Protein AF-A0A8X6UVZ4-F1 (afdb_monomer)

Structure (mmCIF, N/CA/C/O backbone):
data_AF-A0A8X6UVZ4-F1
#
_entry.id   AF-A0A8X6UVZ4-F1
#
loop_
_atom_site.group_PDB
_atom_site.id
_atom_site.type_symbol
_atom_site.label_atom_id
_atom_site.label_alt_id
_atom_site.label_comp_id
_atom_site.label_asym_id
_atom_site.label_entity_id
_atom_site.label_seq_id
_atom_site.pdbx_PDB_ins_code
_atom_site.Cartn_x
_atom_site.Cartn_y
_atom_site.Cartn_z
_atom_site.occupancy
_atom_site.B_iso_or_equiv
_atom_site.auth_seq_id
_atom_site.auth_comp_id
_atom_site.auth_asym_id
_atom_site.auth_atom_id
_atom_site.pdbx_PDB_model_num
ATOM 1 N N . MET A 1 1 ? -47.416 -12.108 19.723 1.00 41.19 1 MET A N 1
ATOM 2 C CA . MET A 1 1 ? -46.763 -11.075 18.889 1.00 41.19 1 MET A CA 1
ATOM 3 C C . MET A 1 1 ? -45.290 -11.433 18.803 1.00 41.19 1 MET A C 1
ATOM 5 O O . MET A 1 1 ? -44.552 -11.140 19.731 1.00 41.19 1 MET A O 1
ATOM 9 N N . GLU A 1 2 ? -44.880 -12.149 17.757 1.00 45.28 2 GLU A N 1
ATOM 10 C CA . GLU A 1 2 ? -43.461 -12.427 17.511 1.00 45.28 2 GLU A CA 1
ATOM 11 C C . GLU A 1 2 ? -42.794 -11.167 16.955 1.00 45.28 2 GLU A C 1
ATOM 13 O O . GLU A 1 2 ? -43.170 -10.660 15.896 1.00 45.28 2 GLU A O 1
ATOM 18 N N . SER A 1 3 ? -41.818 -10.628 17.685 1.00 51.09 3 SER A N 1
ATOM 19 C CA . SER A 1 3 ? -40.969 -9.553 17.186 1.00 51.09 3 SER A CA 1
ATOM 20 C C . SER A 1 3 ? -39.898 -10.156 16.273 1.00 51.09 3 SER A C 1
ATOM 22 O O . SER A 1 3 ? -38.871 -10.675 16.705 1.00 51.09 3 SER A O 1
ATOM 24 N N . SER A 1 4 ? -40.139 -10.093 14.965 1.00 53.69 4 SER A N 1
ATOM 25 C CA . SER A 1 4 ? -39.124 -10.412 13.961 1.00 53.69 4 SER A CA 1
ATOM 26 C C . SER A 1 4 ? -37.978 -9.397 14.055 1.00 53.69 4 SER A C 1
ATOM 28 O O . SER A 1 4 ? -38.067 -8.288 13.523 1.00 53.69 4 SER A O 1
ATOM 30 N N . SER A 1 5 ? -36.882 -9.774 14.716 1.00 59.38 5 SER A N 1
ATOM 31 C CA . SER A 1 5 ? -35.636 -9.005 14.720 1.00 59.38 5 SER A CA 1
ATOM 32 C C . SER A 1 5 ? -35.086 -8.927 13.291 1.00 59.38 5 SER A C 1
ATOM 34 O O . SER A 1 5 ? -34.621 -9.919 12.725 1.00 59.38 5 SER A O 1
ATOM 36 N N . LYS A 1 6 ? -35.192 -7.752 12.656 1.00 63.06 6 LYS A N 1
ATOM 37 C CA . LYS A 1 6 ? -34.659 -7.512 11.306 1.00 63.06 6 LYS A CA 1
ATOM 38 C C . LYS A 1 6 ? -33.139 -7.684 11.343 1.00 63.06 6 LYS A C 1
ATOM 40 O O . LYS A 1 6 ? -32.435 -6.820 11.861 1.00 63.06 6 LYS A O 1
ATOM 45 N N . LYS A 1 7 ? -32.622 -8.774 10.760 1.00 60.16 7 LYS A N 1
ATOM 46 C CA . LYS A 1 7 ? -31.181 -8.934 10.511 1.00 60.16 7 LYS A CA 1
ATOM 47 C C . LYS A 1 7 ? -30.683 -7.711 9.739 1.00 60.16 7 LYS A C 1
ATOM 49 O O . LYS A 1 7 ? -31.178 -7.403 8.655 1.00 60.16 7 LYS A O 1
ATOM 54 N N . LYS A 1 8 ? -29.721 -6.994 10.320 1.00 67.44 8 LYS A N 1
ATOM 55 C CA . LYS A 1 8 ? -29.123 -5.799 9.721 1.00 67.44 8 LYS A CA 1
ATOM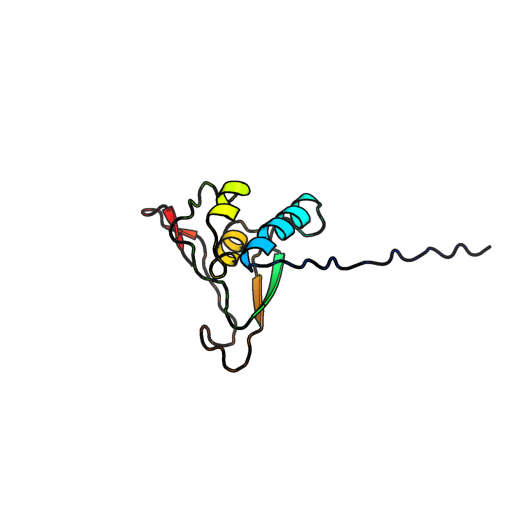 56 C C . LYS A 1 8 ? -28.415 -6.229 8.432 1.0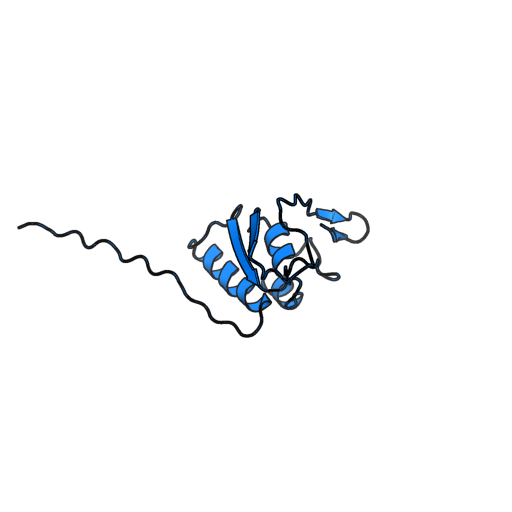0 67.44 8 LYS A C 1
ATOM 58 O O . LYS A 1 8 ? -27.456 -6.993 8.488 1.00 67.44 8 LYS A O 1
ATOM 63 N N . LYS A 1 9 ? -28.923 -5.798 7.274 1.00 74.94 9 LYS A N 1
ATOM 64 C CA . LYS A 1 9 ? -28.332 -6.111 5.967 1.00 74.94 9 LYS A CA 1
ATOM 65 C C . LYS A 1 9 ? -26.922 -5.518 5.924 1.00 74.94 9 LYS A C 1
ATOM 67 O O . LYS A 1 9 ? -26.771 -4.299 5.959 1.00 74.94 9 LYS A O 1
ATOM 72 N N . ILE A 1 10 ? -25.905 -6.373 5.888 1.00 75.88 10 ILE A N 1
ATOM 73 C CA . ILE A 1 10 ? -24.517 -5.948 5.707 1.00 75.88 10 ILE A CA 1
ATOM 74 C C . ILE A 1 10 ? -24.362 -5.601 4.226 1.00 75.88 10 ILE A C 1
ATOM 76 O O . ILE A 1 10 ? -24.524 -6.462 3.366 1.00 75.88 10 ILE A O 1
ATOM 80 N N . SER A 1 11 ? -24.120 -4.326 3.932 1.00 84.44 11 SER A N 1
ATOM 81 C CA . SER A 1 11 ? -23.766 -3.872 2.588 1.00 84.44 11 SER A CA 1
ATOM 82 C C . SER A 1 11 ? -22.254 -3.751 2.511 1.00 84.44 11 SER A C 1
ATOM 84 O O . SER A 1 11 ? -21.656 -3.057 3.334 1.00 84.44 11 SER A O 1
ATOM 86 N N . ILE A 1 12 ? -21.646 -4.397 1.522 1.00 86.56 12 ILE A N 1
ATOM 87 C CA . ILE A 1 12 ? -20.229 -4.206 1.214 1.00 86.56 12 ILE A CA 1
ATOM 88 C C . ILE A 1 12 ? -20.109 -2.874 0.455 1.00 86.56 12 ILE A C 1
ATOM 90 O O . ILE A 1 12 ? -20.865 -2.666 -0.497 1.00 86.56 12 ILE A O 1
ATOM 94 N N . PRO A 1 13 ? -19.253 -1.932 0.888 1.00 91.19 13 PRO A N 1
ATOM 95 C CA . PRO A 1 13 ? -19.045 -0.689 0.156 1.00 91.19 13 PRO A CA 1
ATOM 96 C C . PRO A 1 13 ? -18.360 -0.974 -1.185 1.00 91.19 13 PRO A C 1
ATOM 98 O O . PRO A 1 13 ? -17.380 -1.710 -1.231 1.00 91.19 13 PRO A O 1
ATOM 101 N N . VAL A 1 14 ? -18.863 -0.356 -2.252 1.00 94.81 14 VAL A N 1
ATOM 102 C CA . VAL A 1 14 ? -18.240 -0.368 -3.581 1.00 94.81 14 VAL A CA 1
ATOM 103 C C . VAL A 1 14 ? -17.717 1.033 -3.855 1.00 94.81 14 VAL A C 1
ATOM 105 O O . VAL A 1 14 ? -18.435 2.013 -3.651 1.00 94.81 14 VAL A O 1
ATOM 108 N N . ILE A 1 15 ? -16.456 1.118 -4.256 1.00 96.69 15 ILE A N 1
ATOM 109 C CA . ILE A 1 15 ? -15.751 2.365 -4.538 1.00 96.69 15 ILE A CA 1
ATOM 110 C C . ILE A 1 15 ? -15.182 2.230 -5.945 1.00 96.69 15 ILE A C 1
ATOM 112 O O . ILE A 1 15 ? -14.597 1.200 -6.268 1.00 96.69 15 ILE A O 1
ATOM 116 N N . ILE A 1 16 ? -15.388 3.258 -6.759 1.00 97.44 16 ILE A N 1
ATOM 117 C CA . ILE A 1 16 ? -14.836 3.372 -8.107 1.00 97.44 16 ILE A CA 1
ATOM 118 C C . ILE A 1 16 ? -13.859 4.541 -8.054 1.00 97.44 16 ILE A C 1
ATOM 120 O O . ILE A 1 16 ? -14.209 5.596 -7.522 1.00 97.44 16 ILE A O 1
ATOM 124 N N . VAL A 1 17 ? -12.650 4.310 -8.543 1.00 97.38 17 VAL A N 1
ATOM 125 C CA . VAL A 1 17 ? -11.570 5.294 -8.654 1.00 97.38 17 VAL A CA 1
ATOM 126 C C . VAL A 1 17 ? -11.065 5.297 -10.091 1.00 97.38 17 VAL A C 1
ATOM 128 O O . VAL A 1 17 ? -11.309 4.322 -10.808 1.00 97.38 17 VAL A O 1
ATOM 131 N N . GLU A 1 18 ? -10.392 6.370 -10.499 1.00 97.06 18 GLU A N 1
ATOM 132 C CA . GLU A 1 18 ? -9.784 6.440 -11.831 1.00 97.06 18 GLU A CA 1
ATOM 133 C C . GLU A 1 18 ? -8.429 5.721 -11.808 1.00 97.06 18 GLU A C 1
ATOM 135 O O . GLU A 1 18 ? -8.254 4.698 -12.469 1.00 97.06 18 GLU A O 1
ATOM 140 N N . ASP A 1 19 ? -7.510 6.194 -10.962 1.00 97.38 19 ASP A N 1
ATOM 141 C CA . ASP A 1 19 ? -6.168 5.626 -10.823 1.00 97.38 19 ASP A CA 1
ATOM 142 C C . ASP A 1 19 ? -6.068 4.666 -9.626 1.00 97.38 19 ASP A C 1
ATOM 144 O O . ASP A 1 19 ? -6.683 4.865 -8.573 1.00 97.38 19 ASP A O 1
ATOM 148 N N . HIS A 1 20 ? -5.232 3.626 -9.747 1.00 96.69 20 HIS A N 1
ATOM 149 C CA . HIS A 1 20 ? -5.107 2.573 -8.727 1.00 96.69 20 HIS A CA 1
ATOM 150 C C . HIS A 1 20 ? -4.760 3.131 -7.341 1.00 96.69 20 HIS A C 1
ATOM 152 O O . HIS A 1 20 ? -5.350 2.728 -6.338 1.00 96.69 20 HIS A O 1
ATOM 158 N N . ASN A 1 21 ? -3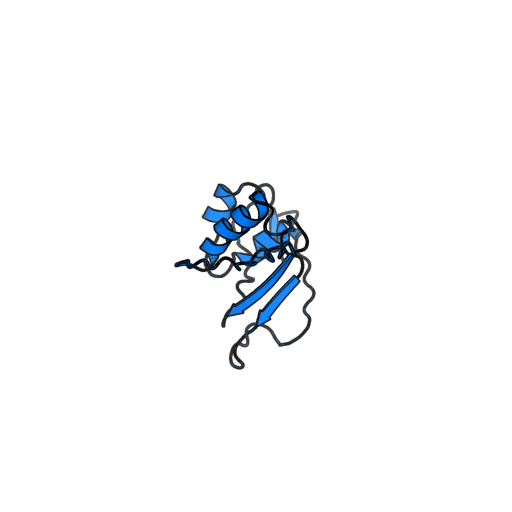.832 4.088 -7.270 1.00 97.12 21 ASN A N 1
ATOM 159 C CA . ASN A 1 21 ? -3.353 4.657 -6.011 1.00 97.12 21 ASN A CA 1
ATOM 160 C C . ASN A 1 21 ? -4.412 5.494 -5.273 1.00 97.12 21 ASN A C 1
ATOM 162 O O . ASN A 1 21 ? -4.317 5.645 -4.051 1.00 97.12 21 ASN A O 1
ATOM 166 N N . GLU A 1 22 ? -5.449 5.990 -5.956 1.00 97.62 22 GLU A N 1
ATOM 167 C CA . GLU A 1 22 ? -6.534 6.755 -5.323 1.00 97.62 22 GLU A CA 1
ATOM 168 C C . GLU A 1 22 ? -7.327 5.909 -4.315 1.00 97.62 22 GLU A C 1
ATOM 170 O O . GLU A 1 22 ? -7.897 6.439 -3.352 1.00 97.62 22 GLU A O 1
ATOM 175 N N . VAL A 1 23 ? -7.307 4.576 -4.456 1.00 97.19 23 VAL A N 1
ATOM 176 C CA . VAL A 1 23 ? -7.959 3.656 -3.513 1.00 97.19 23 VAL A CA 1
ATOM 177 C C . VAL A 1 23 ? -7.439 3.826 -2.082 1.00 97.19 23 VAL A C 1
ATOM 179 O O . VAL A 1 23 ? -8.201 3.649 -1.123 1.00 97.19 23 VAL A O 1
ATOM 182 N N . LEU A 1 24 ? -6.174 4.231 -1.908 1.00 97.12 24 LEU A N 1
ATOM 183 C CA . LEU A 1 24 ? -5.549 4.367 -0.593 1.00 97.12 24 LEU A CA 1
ATOM 184 C C . LEU A 1 24 ? -6.262 5.414 0.274 1.00 97.12 24 LEU A C 1
ATOM 186 O O . LEU A 1 24 ? -6.449 5.201 1.474 1.00 97.12 24 LEU A O 1
ATOM 190 N N . TYR A 1 25 ? -6.768 6.495 -0.329 1.00 97.25 25 TYR A N 1
ATOM 191 C CA . TYR A 1 25 ? -7.588 7.479 0.379 1.00 97.25 25 TYR A CA 1
ATOM 192 C C . TYR A 1 25 ? -8.845 6.835 0.984 1.00 97.25 25 TYR A C 1
ATOM 194 O O . TYR A 1 25 ? -9.201 7.082 2.142 1.00 97.25 25 TYR A O 1
ATOM 202 N N . HIS A 1 26 ? -9.514 5.968 0.224 1.00 97.44 26 HIS A N 1
ATOM 203 C CA . HIS A 1 26 ? -10.722 5.289 0.682 1.00 97.44 26 HIS A CA 1
ATOM 204 C C . HIS A 1 26 ? -10.429 4.215 1.733 1.00 97.44 26 HIS A C 1
ATOM 206 O O . HIS A 1 26 ? -11.219 4.064 2.672 1.00 97.44 26 HIS A O 1
ATOM 212 N N . ILE A 1 27 ? -9.286 3.533 1.628 1.00 96.62 27 ILE A N 1
ATOM 213 C CA . ILE A 1 27 ? -8.776 2.626 2.665 1.00 96.62 27 ILE A CA 1
ATOM 214 C C . ILE A 1 27 ? -8.564 3.402 3.969 1.00 96.62 27 ILE A C 1
ATOM 216 O O . ILE A 1 27 ? -9.120 3.022 5.000 1.00 96.62 27 ILE A O 1
ATOM 220 N N . TYR A 1 28 ? -7.876 4.547 3.930 1.00 97.12 28 TYR A N 1
ATOM 221 C CA . TYR A 1 28 ? -7.689 5.399 5.109 1.00 97.12 28 TYR A CA 1
ATOM 222 C C . TYR A 1 28 ? -9.012 5.873 5.712 1.00 97.12 28 TYR A C 1
ATOM 224 O O . TYR A 1 28 ? -9.180 5.855 6.933 1.00 97.12 28 TYR A O 1
ATOM 232 N N . ARG A 1 29 ? -10.005 6.229 4.887 1.00 96.44 29 ARG A N 1
ATOM 233 C CA . ARG A 1 29 ? -11.352 6.552 5.389 1.00 96.44 29 ARG A CA 1
ATOM 234 C C . ARG A 1 29 ? -12.044 5.352 6.034 1.00 96.44 29 ARG A C 1
ATOM 236 O O . ARG A 1 29 ? -12.757 5.525 7.028 1.00 96.44 29 ARG A O 1
ATOM 243 N N . ALA A 1 30 ? -11.875 4.150 5.491 1.00 95.69 30 ALA A N 1
ATOM 244 C CA . ALA A 1 30 ? -12.437 2.930 6.062 1.00 95.69 30 ALA A CA 1
ATOM 245 C C . ALA A 1 30 ? -11.787 2.591 7.414 1.00 95.69 30 ALA A C 1
ATOM 247 O O . ALA A 1 30 ? -12.511 2.272 8.359 1.00 95.69 30 ALA A O 1
ATOM 248 N N . ILE A 1 31 ? -10.466 2.759 7.533 1.00 95.50 31 ILE A N 1
ATOM 249 C CA . ILE A 1 31 ? -9.717 2.640 8.793 1.00 95.50 31 ILE A CA 1
ATOM 250 C C . ILE A 1 31 ? -10.205 3.685 9.805 1.00 95.50 31 ILE A C 1
ATOM 252 O O . ILE A 1 31 ? -10.628 3.339 10.907 1.00 95.50 31 ILE A O 1
ATOM 256 N N . GLY A 1 32 ? -10.236 4.965 9.421 1.00 95.31 32 GLY A N 1
ATOM 257 C CA . GLY A 1 32 ? -10.649 6.063 10.303 1.00 95.31 32 GLY A CA 1
ATOM 258 C C . GLY A 1 32 ? -12.105 5.962 10.773 1.00 95.31 32 GLY A C 1
ATOM 259 O O . GLY A 1 32 ? -12.434 6.374 11.883 1.00 95.31 32 GLY A O 1
ATOM 260 N N . SER A 1 33 ? -12.978 5.352 9.9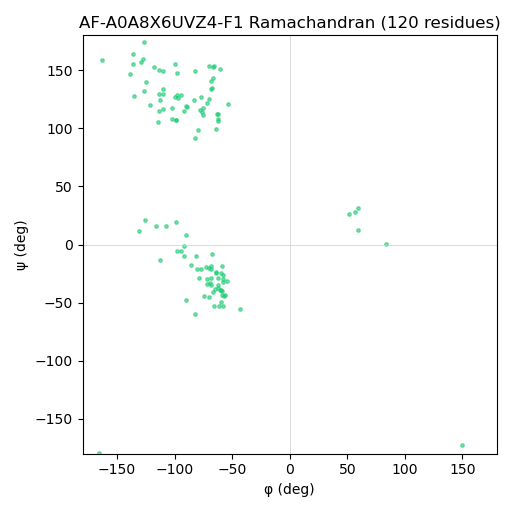64 1.00 94.88 33 SER A N 1
ATOM 261 C CA . SER A 1 33 ? -14.369 5.044 10.338 1.00 94.88 33 SER A CA 1
ATOM 262 C C . SER A 1 33 ? -14.554 3.671 10.994 1.00 94.88 33 SER A C 1
ATOM 264 O O . SER A 1 33 ? -15.693 3.267 11.232 1.00 94.88 33 SER A O 1
ATOM 266 N N . LYS A 1 34 ? -13.456 2.966 11.310 1.00 93.00 34 LYS A N 1
ATOM 267 C CA . LYS A 1 34 ? -13.428 1.647 11.965 1.00 93.00 34 LYS A CA 1
ATOM 268 C C . LYS A 1 34 ? -14.226 0.569 11.222 1.00 93.00 34 LYS A C 1
ATOM 270 O O . LYS A 1 34 ? -14.748 -0.359 11.835 1.00 93.00 34 LYS A O 1
ATOM 275 N N . LYS A 1 35 ? -14.349 0.702 9.899 1.00 92.06 35 LYS A N 1
ATOM 276 C CA . LYS A 1 35 ? -14.972 -0.311 9.031 1.00 92.06 35 LYS A CA 1
ATOM 277 C C . LYS A 1 35 ? -14.023 -1.466 8.733 1.00 92.06 35 LYS A C 1
ATOM 279 O O . LYS A 1 35 ? -14.488 -2.575 8.499 1.00 92.06 35 LYS A O 1
ATOM 284 N N . ILE A 1 36 ? -12.722 -1.188 8.739 1.00 92.69 36 ILE A N 1
ATOM 285 C CA . ILE A 1 36 ? -11.646 -2.176 8.672 1.00 92.69 36 ILE A CA 1
ATOM 286 C C . ILE A 1 36 ? -10.646 -1.900 9.799 1.00 92.69 36 ILE A C 1
ATOM 288 O O . ILE A 1 36 ? -10.598 -0.784 10.325 1.00 92.69 36 ILE A O 1
ATOM 292 N N . SER A 1 37 ? -9.892 -2.925 10.194 1.00 94.12 37 SER A N 1
ATOM 293 C CA . SER A 1 37 ? -8.859 -2.824 11.228 1.00 94.12 37 SER A CA 1
ATOM 294 C C . SER A 1 37 ? -7.771 -1.824 10.841 1.00 94.12 37 SER A C 1
ATOM 296 O O . SER A 1 37 ? -7.493 -1.626 9.662 1.00 94.12 37 SER A O 1
ATOM 298 N N . PHE A 1 38 ? -7.147 -1.208 11.846 1.00 96.19 38 PHE A N 1
ATOM 299 C CA . PHE A 1 38 ? -6.035 -0.279 11.632 1.00 96.19 38 PHE A CA 1
ATOM 300 C C . PHE A 1 38 ? -4.760 -0.979 11.145 1.00 96.19 38 PHE A C 1
ATOM 302 O O . PHE A 1 38 ? -4.010 -0.402 10.364 1.00 96.19 38 PHE A O 1
ATOM 309 N N . GLU A 1 39 ? -4.532 -2.211 11.594 1.00 97.06 39 GLU A N 1
ATOM 310 C CA . GLU A 1 39 ? -3.320 -2.985 11.336 1.00 97.06 39 GLU A CA 1
ATOM 311 C C . GLU A 1 39 ? -3.648 -4.436 10.974 1.00 97.06 39 GLU A C 1
ATOM 313 O O . GLU A 1 39 ? -4.750 -4.924 11.251 1.00 97.06 39 GLU A O 1
ATOM 318 N N . ASN A 1 40 ? -2.660 -5.134 10.406 1.00 96.00 40 ASN A N 1
ATOM 319 C CA . ASN A 1 40 ? -2.704 -6.575 10.133 1.00 96.00 40 ASN A CA 1
ATOM 320 C C . ASN A 1 40 ? -3.858 -7.009 9.212 1.00 96.00 40 ASN A C 1
ATOM 322 O O . ASN A 1 40 ? -4.390 -8.114 9.332 1.00 96.00 40 ASN A O 1
ATOM 326 N N . GLY A 1 41 ? -4.253 -6.138 8.284 1.00 96.44 41 GLY A N 1
ATOM 327 C CA . GLY A 1 41 ? -5.239 -6.447 7.263 1.00 96.44 41 GLY A CA 1
ATOM 328 C C . GLY A 1 41 ? -4.725 -7.441 6.218 1.00 96.44 41 GLY A C 1
ATOM 329 O O . GLY A 1 41 ? -3.531 -7.502 5.907 1.00 96.44 41 GLY A O 1
ATOM 330 N N . LEU A 1 42 ? -5.672 -8.167 5.626 1.00 97.19 42 LEU A N 1
ATOM 331 C CA . LEU A 1 42 ? -5.486 -8.946 4.407 1.00 97.19 42 LEU A CA 1
ATOM 332 C C . LEU A 1 42 ? -6.031 -8.144 3.224 1.00 97.19 42 LEU A C 1
ATOM 334 O O . LEU A 1 42 ? -7.197 -7.741 3.241 1.00 97.19 42 LEU A O 1
ATOM 338 N N . MET A 1 43 ? -5.217 -7.964 2.189 1.00 97.50 43 MET A N 1
ATOM 339 C CA . MET A 1 43 ? -5.649 -7.377 0.924 1.00 97.50 43 MET A CA 1
ATOM 340 C C . MET A 1 43 ? -5.655 -8.434 -0.177 1.00 97.50 43 MET A C 1
ATOM 342 O O . MET A 1 43 ? -4.690 -9.180 -0.325 1.00 97.50 43 MET A O 1
ATOM 346 N N . ILE A 1 44 ? -6.729 -8.475 -0.967 1.00 98.19 44 ILE A N 1
ATOM 347 C CA . ILE A 1 44 ? -6.807 -9.283 -2.187 1.00 98.19 44 ILE A CA 1
ATOM 348 C C . ILE A 1 44 ? -6.796 -8.314 -3.365 1.00 98.19 44 ILE A C 1
ATOM 350 O O . ILE A 1 44 ? -7.703 -7.493 -3.495 1.00 98.19 44 ILE A O 1
ATOM 354 N N . HIS A 1 45 ? -5.762 -8.395 -4.192 1.00 98.00 45 HIS A N 1
ATOM 355 C CA . HIS A 1 45 ? -5.534 -7.511 -5.327 1.00 98.00 45 HIS A CA 1
ATOM 356 C C . HIS A 1 45 ? -5.657 -8.319 -6.618 1.00 98.00 45 HIS A C 1
ATOM 358 O O . HIS A 1 45 ? -4.885 -9.249 -6.848 1.00 98.00 45 HIS A O 1
ATOM 364 N N . PHE A 1 46 ? -6.666 -8.002 -7.425 1.00 97.94 46 PHE A N 1
ATOM 365 C CA . PHE A 1 46 ? -6.881 -8.615 -8.730 1.00 97.94 46 PHE A CA 1
ATOM 366 C C . PHE A 1 46 ? -6.340 -7.680 -9.794 1.00 97.94 46 PHE A C 1
ATOM 368 O O . PHE A 1 46 ? -6.962 -6.655 -10.058 1.00 97.94 46 PHE A O 1
ATOM 375 N N . ASP A 1 47 ? -5.212 -8.037 -10.392 1.00 97.69 47 ASP A N 1
ATOM 376 C CA . ASP A 1 47 ? -4.604 -7.223 -11.437 1.00 97.69 47 ASP A CA 1
ATOM 377 C C . ASP A 1 47 ? -3.578 -8.037 -12.234 1.00 97.69 47 ASP A C 1
ATOM 379 O O . ASP A 1 47 ? -3.045 -9.049 -11.775 1.00 97.69 47 ASP A O 1
ATOM 383 N N . SER A 1 48 ? -3.283 -7.579 -13.443 1.00 97.00 48 SER A N 1
ATOM 384 C CA . SER A 1 48 ? -2.140 -8.027 -14.236 1.00 97.00 48 SER A CA 1
ATOM 385 C C . SER A 1 48 ? -0.779 -7.576 -13.699 1.00 97.00 48 SER A C 1
ATOM 387 O O . SER A 1 48 ? 0.227 -8.197 -14.041 1.00 97.00 48 SER A O 1
ATOM 389 N N . HIS A 1 49 ? -0.728 -6.539 -12.863 1.00 97.50 49 HIS A N 1
ATOM 390 C CA . HIS A 1 49 ? 0.478 -6.020 -12.221 1.00 97.50 49 HIS A CA 1
ATOM 391 C C . HIS A 1 49 ? 0.418 -6.233 -10.706 1.00 97.50 49 HIS A C 1
ATOM 393 O O . HIS A 1 49 ? -0.658 -6.273 -10.130 1.00 97.50 49 HIS A O 1
ATOM 399 N N . PRO A 1 50 ? 1.561 -6.408 -10.029 1.00 96.19 50 PRO A N 1
ATOM 400 C CA . PRO A 1 50 ? 1.549 -6.617 -8.587 1.00 96.19 50 PRO A CA 1
ATOM 401 C C . PRO A 1 50 ? 1.321 -5.327 -7.786 1.00 96.19 50 PRO A C 1
ATOM 403 O O . PRO A 1 50 ? 1.007 -5.425 -6.606 1.00 96.19 50 PRO A O 1
ATOM 406 N N . ASP A 1 51 ? 1.573 -4.148 -8.367 1.00 97.06 51 ASP A N 1
ATOM 407 C CA . ASP A 1 51 ? 1.591 -2.835 -7.693 1.00 97.06 51 ASP A CA 1
ATOM 408 C C . ASP A 1 51 ? 2.473 -2.780 -6.421 1.00 97.06 51 ASP A C 1
ATOM 410 O O . ASP A 1 51 ? 2.266 -1.996 -5.491 1.00 97.06 51 ASP A O 1
ATOM 414 N N . LEU A 1 52 ? 3.496 -3.645 -6.378 1.00 96.12 52 LEU A N 1
ATOM 415 C CA . LEU A 1 52 ? 4.430 -3.801 -5.258 1.00 96.12 52 LEU A CA 1
ATOM 416 C C . LEU A 1 52 ? 5.759 -3.052 -5.462 1.00 96.12 52 LEU A C 1
ATOM 418 O O . LEU A 1 52 ? 6.755 -3.412 -4.823 1.00 96.12 52 LEU A O 1
ATOM 422 N N . VAL A 1 53 ? 5.820 -2.064 -6.360 1.00 95.12 53 VAL A N 1
ATOM 423 C CA . VAL A 1 53 ? 7.038 -1.264 -6.541 1.00 95.12 53 VAL A CA 1
ATOM 424 C C . VAL A 1 53 ? 7.263 -0.405 -5.298 1.00 95.12 53 VAL A C 1
ATOM 426 O O . VAL A 1 53 ? 6.330 0.117 -4.695 1.00 95.12 53 VAL A O 1
ATOM 429 N N . VAL A 1 54 ? 8.522 -0.274 -4.886 1.00 92.50 54 VAL A N 1
ATOM 430 C CA . VAL A 1 54 ? 8.893 0.570 -3.749 1.00 92.50 54 VAL A CA 1
ATOM 431 C C . VAL A 1 54 ? 9.036 2.025 -4.224 1.00 92.50 54 VAL A C 1
ATOM 433 O O . VAL A 1 54 ? 9.807 2.271 -5.158 1.00 92.50 54 VAL A O 1
ATOM 436 N N . PRO A 1 55 ? 8.325 3.000 -3.626 1.00 91.12 55 PRO A N 1
ATOM 437 C CA . PRO A 1 55 ? 8.429 4.398 -4.040 1.00 91.12 55 PRO A CA 1
ATOM 438 C C . PRO A 1 55 ? 9.797 4.987 -3.662 1.00 91.12 55 PRO A C 1
ATOM 440 O O . PRO A 1 55 ? 10.192 4.969 -2.499 1.00 91.12 55 PRO A O 1
ATOM 443 N N . LYS A 1 56 ? 10.513 5.543 -4.647 1.00 83.38 56 LYS A N 1
ATOM 444 C CA . LYS A 1 56 ? 11.908 6.013 -4.498 1.00 83.38 56 LYS A CA 1
ATOM 445 C C . LYS A 1 56 ? 12.081 7.301 -3.685 1.00 83.38 56 LYS A C 1
ATOM 447 O O . LYS A 1 56 ? 13.182 7.599 -3.250 1.00 83.38 56 LYS A O 1
ATOM 452 N N . HIS A 1 57 ? 11.027 8.095 -3.516 1.00 81.69 57 HIS A N 1
ATOM 453 C CA . HIS A 1 57 ? 11.113 9.430 -2.901 1.00 81.69 57 HIS A CA 1
ATOM 454 C C . HIS A 1 57 ? 10.153 9.606 -1.721 1.00 81.69 57 HIS A C 1
ATOM 456 O O . HIS A 1 57 ? 9.805 10.731 -1.359 1.00 81.69 57 HIS A O 1
ATOM 462 N N . LEU A 1 58 ? 9.708 8.492 -1.137 1.00 89.50 58 LEU A N 1
ATOM 463 C CA . LEU A 1 58 ? 8.861 8.506 0.045 1.00 89.50 58 LEU A CA 1
ATOM 464 C C . LEU A 1 58 ? 9.732 8.489 1.304 1.00 89.50 58 LEU A C 1
ATOM 466 O O . LEU A 1 58 ? 10.486 7.546 1.538 1.00 89.50 58 LEU A O 1
ATOM 470 N N . ASP A 1 59 ? 9.595 9.532 2.116 1.00 91.31 59 ASP A N 1
ATOM 471 C CA . ASP A 1 59 ? 10.201 9.654 3.435 1.00 91.31 59 ASP A CA 1
ATOM 472 C C . ASP A 1 59 ? 9.444 8.766 4.424 1.00 91.31 59 ASP A C 1
ATOM 474 O O . ASP A 1 59 ? 8.279 9.007 4.761 1.00 91.31 59 ASP A O 1
ATOM 478 N N . ALA A 1 60 ? 10.116 7.713 4.875 1.00 90.81 60 ALA A N 1
ATOM 479 C CA . ALA A 1 60 ? 9.539 6.720 5.761 1.00 90.81 60 ALA A CA 1
ATOM 480 C C . ALA A 1 60 ? 9.146 7.286 7.137 1.00 90.81 60 ALA A C 1
ATOM 482 O O . ALA A 1 60 ? 8.231 6.748 7.765 1.00 90.81 60 ALA A O 1
ATOM 483 N N . ASP A 1 61 ? 9.779 8.378 7.584 1.00 91.81 61 ASP A N 1
ATOM 484 C CA . ASP A 1 61 ? 9.450 9.051 8.850 1.00 91.81 61 ASP A CA 1
ATOM 485 C C . ASP A 1 61 ? 8.059 9.722 8.785 1.00 91.81 61 ASP A C 1
ATOM 487 O O . ASP A 1 61 ? 7.428 9.978 9.812 1.00 91.81 61 ASP A O 1
ATOM 491 N N . ARG A 1 62 ? 7.542 9.951 7.571 1.00 94.56 62 ARG A N 1
ATOM 492 C CA . ARG A 1 62 ? 6.278 10.649 7.292 1.00 94.56 62 ARG A CA 1
ATOM 493 C C . ARG A 1 62 ? 5.164 9.713 6.821 1.00 94.56 62 ARG A C 1
ATOM 495 O O . ARG A 1 62 ? 4.146 10.170 6.309 1.00 94.56 62 ARG A O 1
ATOM 502 N N . ILE A 1 63 ? 5.311 8.399 7.008 1.00 94.81 63 ILE A N 1
ATOM 503 C CA . ILE A 1 63 ? 4.358 7.397 6.497 1.00 94.81 63 ILE A CA 1
ATOM 504 C C . ILE A 1 63 ? 2.922 7.559 7.034 1.00 94.81 63 ILE A C 1
ATOM 506 O O . ILE A 1 63 ? 1.959 7.156 6.387 1.00 94.81 63 ILE A O 1
ATOM 510 N N . PHE A 1 64 ? 2.747 8.174 8.204 1.00 95.06 64 PHE A N 1
ATOM 511 C CA . PHE A 1 64 ? 1.421 8.434 8.776 1.00 95.06 64 PHE A CA 1
ATOM 512 C C . PHE A 1 64 ? 0.847 9.809 8.391 1.00 95.06 64 PHE A C 1
ATOM 514 O O . PHE A 1 64 ? -0.289 10.133 8.747 1.00 95.06 64 PHE A O 1
ATOM 521 N N . GLU A 1 65 ? 1.588 10.622 7.634 1.00 96.75 65 GLU A N 1
ATOM 522 C CA . GLU A 1 65 ? 1.102 11.886 7.086 1.00 96.75 65 GLU A CA 1
ATOM 523 C C . GLU A 1 65 ? 0.301 11.631 5.803 1.00 96.75 65 GLU A C 1
ATOM 525 O O . GLU A 1 65 ? 0.836 11.603 4.696 1.00 96.75 65 GLU A O 1
ATOM 530 N N . LYS A 1 66 ? -1.017 11.468 5.959 1.00 94.81 66 LYS A N 1
ATOM 531 C CA . LYS A 1 66 ? -1.961 11.112 4.884 1.00 94.81 66 LYS A CA 1
ATOM 532 C C . LYS A 1 66 ? -1.731 11.864 3.567 1.00 94.81 66 LYS A C 1
ATOM 534 O O . LYS A 1 66 ? -1.604 11.240 2.521 1.00 94.81 66 LYS A O 1
ATOM 539 N N . ASP A 1 67 ? -1.723 13.197 3.609 1.00 95.75 67 ASP A N 1
ATOM 540 C CA . ASP A 1 67 ? -1.626 14.021 2.397 1.00 95.75 67 ASP A CA 1
ATOM 541 C C . ASP A 1 67 ? -0.223 13.966 1.782 1.00 95.75 67 ASP A C 1
ATOM 543 O O . ASP A 1 67 ? -0.086 14.052 0.568 1.00 95.75 67 ASP A O 1
ATOM 547 N N . TYR A 1 68 ? 0.820 13.774 2.592 1.00 96.12 68 TYR A N 1
ATOM 548 C CA . TYR A 1 68 ? 2.167 13.558 2.074 1.00 96.12 68 TYR A CA 1
ATOM 549 C C . TYR A 1 68 ? 2.243 12.241 1.304 1.00 96.12 68 TYR A C 1
ATOM 551 O O . TYR A 1 68 ? 2.612 12.244 0.133 1.00 96.12 68 TYR A O 1
ATOM 559 N N . VAL A 1 69 ? 1.819 11.139 1.934 1.00 96.12 69 VAL A N 1
ATOM 560 C CA . VAL A 1 69 ? 1.862 9.811 1.315 1.00 96.12 69 VAL A CA 1
ATOM 561 C C .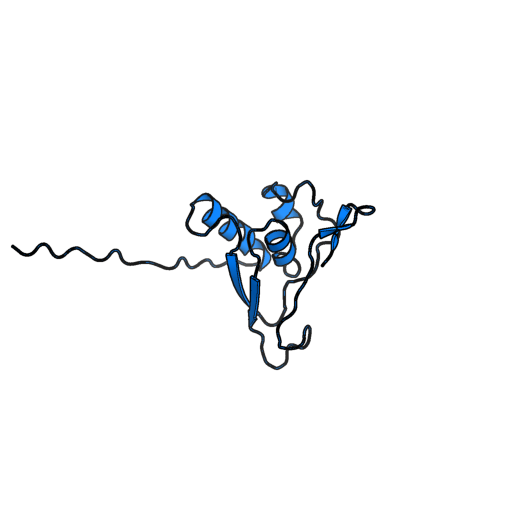 VAL A 1 69 ? 1.063 9.800 0.023 1.00 96.12 69 VAL A C 1
ATOM 563 O O . VAL A 1 69 ? 1.630 9.463 -1.004 1.00 96.12 69 VAL A O 1
ATOM 566 N N . LEU A 1 70 ? -0.202 10.233 0.032 1.00 95.56 70 LEU A N 1
ATOM 567 C CA . LEU A 1 70 ? -1.058 10.193 -1.162 1.00 95.56 70 LEU A CA 1
ATOM 568 C C . LEU A 1 70 ? -0.475 10.970 -2.356 1.00 95.56 70 LEU A C 1
ATOM 570 O O . LEU A 1 70 ? -0.661 10.544 -3.491 1.00 95.56 70 LEU A O 1
ATOM 574 N N . ASN A 1 71 ? 0.261 12.058 -2.110 1.00 95.00 71 ASN A N 1
ATOM 575 C CA . ASN A 1 71 ? 0.902 12.860 -3.158 1.00 95.00 71 ASN A CA 1
ATOM 576 C C . ASN A 1 71 ? 2.239 12.280 -3.662 1.00 95.00 71 ASN A C 1
ATOM 578 O O . ASN A 1 71 ? 2.781 12.775 -4.648 1.00 95.00 71 ASN A O 1
ATOM 582 N N . CYS A 1 72 ? 2.792 11.261 -2.999 1.00 94.56 72 CYS A N 1
ATOM 583 C CA . CYS A 1 72 ? 4.052 10.617 -3.381 1.00 94.56 72 CYS A CA 1
ATOM 584 C C . CYS A 1 72 ? 3.871 9.328 -4.199 1.00 94.56 72 CYS A C 1
ATOM 586 O O . CYS A 1 72 ? 4.872 8.747 -4.621 1.00 94.56 72 CYS A O 1
ATOM 588 N N . LEU A 1 73 ? 2.636 8.853 -4.386 1.00 95.50 73 LEU A N 1
ATOM 589 C CA . LEU A 1 73 ? 2.354 7.553 -5.002 1.00 95.50 73 LEU A CA 1
ATOM 590 C C . LEU A 1 73 ? 1.968 7.671 -6.473 1.00 95.50 73 LEU A C 1
ATOM 592 O O . LEU A 1 73 ? 1.431 8.682 -6.917 1.00 95.50 73 LEU A O 1
ATOM 596 N N . SER A 1 74 ? 2.205 6.585 -7.197 1.00 95.75 74 SER A N 1
ATOM 597 C CA . SER A 1 74 ? 1.732 6.336 -8.554 1.00 95.75 74 SER A CA 1
ATOM 598 C C . SER A 1 74 ? 1.008 4.994 -8.613 1.00 95.75 74 SER A C 1
ATOM 600 O O . SER A 1 74 ? 0.989 4.228 -7.641 1.00 95.75 74 SER A O 1
ATOM 602 N N . ILE A 1 75 ? 0.423 4.704 -9.773 1.00 96.50 75 ILE A N 1
ATOM 603 C CA . ILE A 1 75 ? -0.373 3.499 -10.009 1.00 96.50 75 ILE A CA 1
ATOM 604 C C . ILE A 1 75 ? 0.375 2.198 -9.680 1.00 96.50 75 ILE A C 1
ATOM 606 O O . ILE A 1 75 ? -0.259 1.267 -9.206 1.00 96.50 75 ILE A O 1
ATOM 610 N N . GLU A 1 76 ? 1.706 2.133 -9.830 1.00 96.38 76 GLU A N 1
ATOM 611 C CA . GLU A 1 76 ? 2.462 0.889 -9.619 1.00 96.38 76 GLU A CA 1
ATOM 612 C C . GLU A 1 76 ? 3.063 0.693 -8.209 1.00 96.38 76 GLU A C 1
ATOM 614 O O . GLU A 1 76 ? 3.682 -0.346 -7.952 1.00 96.38 76 GLU A O 1
ATOM 619 N N . ASN A 1 77 ? 2.970 1.682 -7.306 1.00 95.69 77 ASN A N 1
ATOM 620 C CA . ASN A 1 77 ? 3.766 1.703 -6.062 1.00 95.69 77 ASN A CA 1
ATOM 621 C C . ASN A 1 77 ? 2.979 1.968 -4.765 1.00 95.69 77 ASN A C 1
ATOM 623 O O . ASN A 1 77 ? 3.572 2.193 -3.706 1.00 95.69 77 ASN A O 1
ATOM 627 N N . TRP A 1 78 ? 1.649 1.930 -4.816 1.00 96.75 78 TRP A N 1
ATOM 628 C CA . TRP A 1 78 ? 0.800 2.356 -3.701 1.00 96.75 78 TRP A CA 1
ATOM 629 C C . TRP A 1 78 ? 0.639 1.314 -2.582 1.00 96.75 78 TRP A C 1
ATOM 631 O O . TRP A 1 78 ? 0.328 1.680 -1.444 1.00 96.75 78 TRP A O 1
ATOM 641 N N . ILE A 1 79 ? 0.873 0.026 -2.863 1.00 97.62 79 ILE A N 1
ATOM 642 C CA . ILE A 1 79 ? 0.661 -1.057 -1.887 1.00 97.62 79 ILE A CA 1
ATOM 643 C C . ILE A 1 79 ? 1.763 -1.082 -0.826 1.00 97.62 79 ILE A C 1
ATOM 645 O O . ILE A 1 79 ? 1.476 -1.229 0.364 1.00 97.62 79 ILE A O 1
ATOM 649 N N . ILE A 1 80 ? 3.029 -0.939 -1.232 1.00 96.12 80 ILE A N 1
ATOM 650 C CA . ILE A 1 80 ? 4.176 -1.068 -0.319 1.00 96.12 80 ILE A CA 1
ATOM 651 C C . ILE A 1 80 ? 4.103 -0.095 0.862 1.00 96.12 80 ILE A C 1
ATOM 653 O O . ILE A 1 80 ? 4.302 -0.549 1.988 1.00 96.12 80 ILE A O 1
ATOM 657 N N . PRO A 1 81 ? 3.765 1.192 0.679 1.00 95.62 81 PRO A N 1
ATOM 658 C CA . PRO A 1 81 ? 3.581 2.123 1.792 1.00 95.62 81 PRO A CA 1
ATOM 659 C C . PRO A 1 81 ? 2.493 1.690 2.775 1.00 95.62 81 PRO A C 1
ATOM 661 O O . PRO A 1 81 ? 2.689 1.799 3.982 1.00 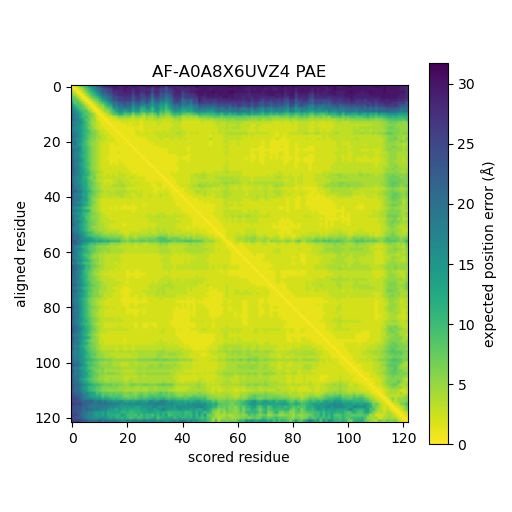95.62 81 PRO A O 1
ATOM 664 N N . ALA A 1 82 ? 1.377 1.134 2.294 1.00 96.56 82 ALA A N 1
ATOM 665 C CA . ALA A 1 82 ? 0.317 0.633 3.169 1.00 96.56 82 ALA A CA 1
ATOM 666 C C . ALA A 1 82 ? 0.755 -0.607 3.972 1.00 96.56 82 ALA A C 1
ATOM 668 O O . ALA A 1 82 ? 0.364 -0.758 5.131 1.00 96.56 82 ALA A O 1
ATOM 669 N N . VAL A 1 83 ? 1.592 -1.470 3.385 1.00 96.81 83 VAL A N 1
ATOM 670 C CA . VAL A 1 83 ? 2.206 -2.606 4.095 1.00 96.81 83 VAL A CA 1
ATOM 671 C C . VAL A 1 83 ? 3.252 -2.118 5.101 1.00 96.81 83 VAL A C 1
ATOM 673 O O . VAL A 1 83 ? 3.245 -2.547 6.251 1.00 96.81 83 VAL A O 1
ATOM 676 N N . TYR A 1 84 ? 4.116 -1.178 4.708 1.00 95.88 84 TYR A N 1
ATOM 677 C CA . TYR A 1 84 ? 5.132 -0.583 5.581 1.00 95.88 84 TYR A CA 1
ATOM 678 C C . TYR A 1 84 ? 4.508 0.133 6.792 1.00 95.88 84 TYR A C 1
ATOM 680 O O . TYR A 1 84 ? 4.996 -0.014 7.909 1.00 95.88 84 TYR A O 1
ATOM 688 N N . ALA A 1 85 ? 3.383 0.829 6.601 1.00 95.69 85 ALA A N 1
ATOM 689 C CA . ALA A 1 85 ? 2.602 1.450 7.674 1.00 95.69 85 ALA A CA 1
ATOM 690 C C . ALA A 1 85 ? 1.924 0.437 8.624 1.00 95.69 85 ALA A C 1
ATOM 692 O O . ALA A 1 85 ? 1.335 0.838 9.628 1.00 95.69 85 ALA A O 1
ATOM 693 N N . GLY A 1 86 ? 1.959 -0.862 8.304 1.00 96.31 86 GLY A N 1
ATOM 694 C CA . GLY A 1 86 ? 1.354 -1.936 9.093 1.00 96.31 86 GLY A CA 1
ATOM 695 C C . GLY A 1 86 ? -0.139 -2.160 8.843 1.00 96.31 86 GLY A C 1
ATOM 696 O O . GLY A 1 86 ? -0.723 -3.062 9.448 1.00 96.31 86 GLY A O 1
ATOM 697 N N . HIS A 1 87 ? -0.772 -1.395 7.942 1.00 97.38 87 HIS A N 1
ATOM 698 C CA . HIS A 1 87 ? -2.201 -1.544 7.634 1.00 97.38 87 HIS A CA 1
ATOM 699 C C . HIS A 1 87 ? -2.523 -2.919 7.059 1.00 97.38 87 HIS A C 1
ATOM 701 O O . HIS A 1 87 ? -3.546 -3.513 7.401 1.00 97.38 87 HIS A O 1
ATOM 707 N N . PHE A 1 88 ? -1.615 -3.448 6.241 1.00 97.38 88 PHE A N 1
ATOM 708 C CA . PHE A 1 88 ? -1.689 -4.799 5.705 1.00 97.38 88 PHE A CA 1
ATOM 709 C C . PHE A 1 88 ? -0.414 -5.559 6.042 1.00 97.38 88 PHE A C 1
ATOM 711 O O . PHE A 1 88 ? 0.678 -5.012 5.938 1.00 97.38 88 PHE A O 1
ATOM 718 N N . ASN A 1 89 ? -0.545 -6.831 6.407 1.00 96.62 89 ASN A N 1
ATOM 719 C CA . ASN A 1 89 ? 0.603 -7.732 6.565 1.00 96.62 89 ASN A CA 1
ATOM 720 C C . ASN A 1 89 ? 0.618 -8.846 5.508 1.00 96.62 89 ASN A C 1
ATOM 722 O O . ASN A 1 89 ? 1.629 -9.519 5.335 1.00 96.62 89 ASN A O 1
ATOM 726 N N . THR A 1 90 ? -0.500 -9.026 4.800 1.00 97.44 90 THR A N 1
ATOM 727 C CA . THR A 1 90 ? -0.688 -10.079 3.808 1.00 97.44 90 THR A CA 1
ATOM 728 C C . THR A 1 90 ? -1.342 -9.488 2.568 1.00 97.44 90 THR A C 1
ATOM 730 O O . THR A 1 90 ? -2.398 -8.855 2.651 1.00 97.44 90 THR A O 1
ATOM 733 N N . VAL A 1 91 ? -0.727 -9.726 1.410 1.00 97.94 91 VAL A N 1
ATOM 734 C CA . VAL A 1 91 ? -1.261 -9.347 0.100 1.00 97.94 91 VAL A CA 1
ATOM 735 C C . VAL A 1 91 ? -1.398 -10.610 -0.740 1.00 97.94 91 VAL A C 1
ATOM 737 O O . VAL A 1 91 ? -0.415 -11.304 -0.988 1.00 97.94 91 VAL A O 1
ATOM 740 N N . VAL A 1 92 ? -2.620 -10.907 -1.170 1.00 98.38 92 VAL A N 1
ATOM 741 C CA . VAL A 1 92 ? -2.918 -11.975 -2.127 1.00 98.38 92 VAL A CA 1
ATOM 742 C C . VAL A 1 92 ? -3.081 -11.327 -3.492 1.00 98.38 92 VAL A C 1
ATOM 744 O O . VAL A 1 92 ? -4.073 -10.643 -3.739 1.00 98.38 92 VAL A O 1
ATOM 747 N N . TRP A 1 93 ? -2.101 -11.528 -4.367 1.00 98.25 93 TRP A N 1
ATOM 748 C CA . TRP A 1 93 ? -2.158 -11.054 -5.744 1.00 98.25 93 TRP A CA 1
ATOM 749 C C . TRP A 1 93 ? -2.744 -12.144 -6.642 1.00 98.25 93 TRP A C 1
ATOM 751 O O . TRP A 1 93 ? -2.1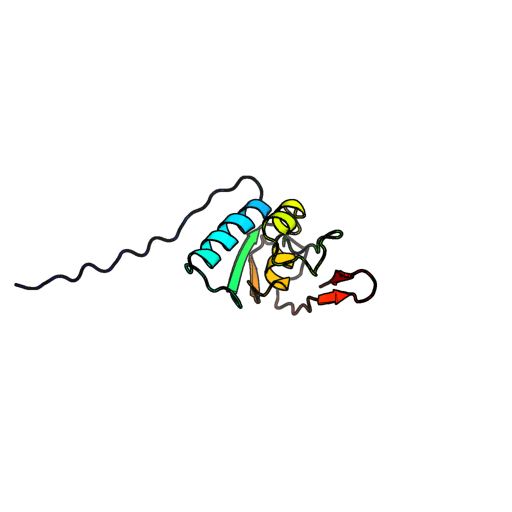65 -13.219 -6.791 1.00 98.25 93 TRP A O 1
ATOM 761 N N . MET A 1 94 ? -3.917 -11.876 -7.210 1.00 98.19 94 MET A N 1
ATOM 762 C CA . MET A 1 94 ? -4.600 -12.765 -8.143 1.00 98.19 94 MET A CA 1
ATOM 763 C C . MET A 1 94 ? -4.397 -12.230 -9.555 1.00 98.19 94 MET A C 1
ATOM 765 O O . MET A 1 94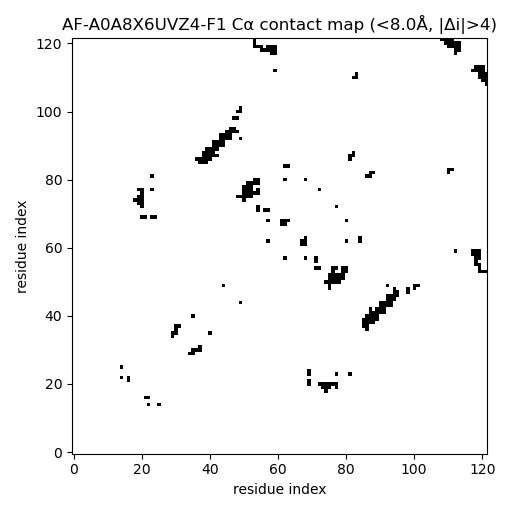 ? -4.967 -11.203 -9.923 1.00 98.19 94 MET A O 1
ATOM 769 N N . LYS A 1 95 ? -3.571 -12.934 -10.330 1.00 97.88 95 LYS A N 1
ATOM 770 C CA . LYS A 1 95 ? -3.095 -12.485 -11.639 1.00 97.88 95 LYS A CA 1
ATOM 771 C C . LYS A 1 95 ? -3.529 -13.415 -12.769 1.00 97.88 95 LYS A C 1
ATOM 773 O O . LYS A 1 95 ? -3.738 -14.608 -12.535 1.00 97.88 95 LYS A O 1
ATOM 778 N N . PRO A 1 96 ? -3.669 -12.904 -14.003 1.00 97.81 96 PRO A N 1
ATOM 779 C CA . PRO A 1 96 ? -3.878 -13.755 -15.161 1.00 97.81 96 PRO A CA 1
ATOM 780 C C . PRO A 1 96 ? -2.642 -14.626 -15.422 1.00 97.81 96 PRO A C 1
ATOM 782 O O . PRO A 1 96 ? -1.516 -14.237 -15.127 1.00 97.81 96 PRO A O 1
ATOM 785 N N . VAL A 1 97 ? -2.850 -15.784 -16.051 1.00 96.62 97 VAL A N 1
ATOM 786 C CA . VAL A 1 97 ? -1.799 -16.796 -16.295 1.00 96.62 97 VAL A CA 1
ATOM 787 C C . VAL A 1 97 ? -0.601 -16.296 -17.111 1.00 96.62 97 VAL A C 1
ATOM 789 O O . VAL A 1 97 ? 0.449 -16.927 -17.108 1.00 96.62 97 VAL A O 1
ATOM 792 N N . TRP A 1 98 ? -0.753 -15.182 -17.828 1.00 96.25 98 TRP A N 1
ATOM 793 C CA . TRP A 1 98 ? 0.298 -14.571 -18.641 1.00 96.25 98 TRP A CA 1
ATOM 794 C C . TRP A 1 98 ? 1.120 -13.508 -17.893 1.00 96.25 98 TRP A C 1
ATOM 796 O O . TRP A 1 98 ? 2.140 -13.067 -18.415 1.00 96.25 98 TRP A O 1
ATOM 806 N N . ALA A 1 99 ? 0.705 -13.084 -16.695 1.00 97.19 99 ALA A N 1
ATOM 807 C CA . ALA A 1 99 ? 1.462 -12.137 -15.880 1.00 97.19 99 ALA A CA 1
ATOM 808 C C . ALA A 1 99 ? 2.625 -12.861 -15.180 1.00 97.19 99 ALA A C 1
ATOM 810 O O . ALA A 1 99 ? 2.408 -13.743 -14.345 1.00 97.19 99 ALA A O 1
ATOM 811 N N . SER A 1 100 ? 3.862 -12.495 -15.524 1.00 95.62 100 SER A N 1
ATOM 812 C CA . SER A 1 100 ? 5.090 -13.190 -15.108 1.00 95.62 100 SER A CA 1
ATOM 813 C C . SER A 1 100 ? 6.024 -12.344 -14.230 1.00 95.62 100 SER A C 1
ATOM 815 O O . SER A 1 100 ? 7.201 -12.668 -14.103 1.00 95.62 100 SER A O 1
ATOM 817 N N . GLN A 1 101 ? 5.544 -11.236 -13.652 1.00 95.44 101 GLN A N 1
ATOM 818 C CA . GLN A 1 101 ? 6.379 -10.332 -12.845 1.00 95.44 101 GLN A CA 1
ATOM 819 C C . GLN A 1 101 ? 6.840 -10.965 -11.520 1.00 95.44 101 GLN A C 1
ATOM 821 O O . GLN A 1 101 ? 7.904 -10.611 -11.019 1.00 95.44 101 GLN A O 1
ATOM 826 N N . LEU A 1 102 ? 6.052 -11.888 -10.955 1.00 94.12 102 LEU A N 1
ATOM 827 C CA . LEU A 1 102 ? 6.449 -12.781 -9.860 1.00 94.12 102 LEU A CA 1
ATOM 828 C C . LEU A 1 102 ? 5.885 -14.179 -10.132 1.00 94.12 102 LEU A C 1
ATOM 830 O O . LEU A 1 102 ? 4.788 -14.312 -10.686 1.00 94.12 102 LEU A O 1
ATOM 834 N N . ASP A 1 103 ? 6.618 -15.205 -9.710 1.00 95.31 103 ASP A N 1
ATOM 835 C CA . ASP A 1 103 ? 6.153 -16.590 -9.769 1.00 95.31 103 ASP A CA 1
ATOM 836 C C . ASP A 1 103 ? 4.972 -16.821 -8.820 1.00 95.31 103 ASP A C 1
ATOM 838 O O . ASP A 1 103 ? 4.840 -16.159 -7.787 1.00 95.31 103 ASP A O 1
ATOM 842 N N . ASP A 1 104 ? 4.118 -17.786 -9.148 1.00 96.38 104 ASP A N 1
ATOM 843 C CA . ASP A 1 104 ? 3.029 -18.182 -8.259 1.00 96.38 104 ASP A CA 1
ATOM 844 C C . ASP A 1 104 ? 3.602 -18.874 -7.014 1.00 96.38 104 ASP A C 1
ATOM 846 O O . ASP A 1 104 ? 4.462 -19.750 -7.106 1.00 96.38 104 ASP A O 1
ATOM 850 N N . GLY A 1 105 ? 3.119 -18.496 -5.831 1.00 96.56 105 GLY A N 1
ATOM 851 C CA . GLY A 1 105 ? 3.556 -19.108 -4.582 1.00 96.56 105 GLY A CA 1
ATOM 852 C C . GLY A 1 105 ? 3.519 -18.161 -3.393 1.00 96.56 105 GLY A C 1
ATOM 853 O O . GLY A 1 105 ? 3.007 -17.043 -3.463 1.00 96.56 105 GLY A O 1
ATOM 854 N N . LEU A 1 106 ? 4.066 -18.637 -2.275 1.00 97.31 106 LEU A N 1
ATOM 855 C CA . LEU A 1 106 ? 4.215 -17.843 -1.065 1.00 97.31 106 LEU A CA 1
ATOM 856 C C . LEU A 1 106 ? 5.555 -17.108 -1.088 1.00 97.31 106 LEU A C 1
ATOM 858 O O . LEU A 1 106 ? 6.614 -17.731 -1.038 1.00 97.31 106 LEU A O 1
ATOM 862 N N . HIS A 1 107 ? 5.490 -15.780 -1.080 1.00 95.25 107 HIS A N 1
ATOM 863 C CA . HIS A 1 107 ? 6.662 -14.914 -1.018 1.00 95.25 107 HIS A CA 1
ATOM 864 C C . HIS A 1 107 ? 6.691 -14.175 0.315 1.00 95.25 1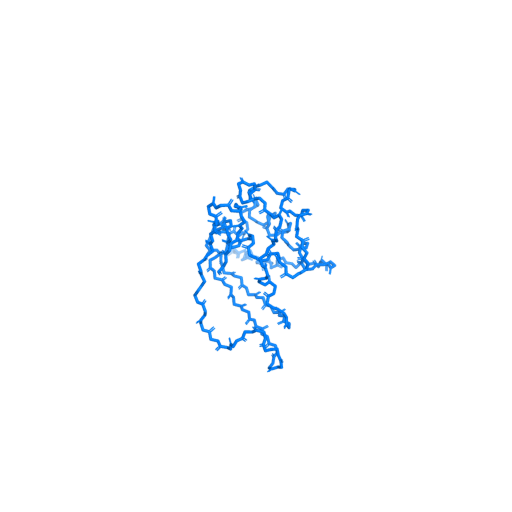07 HIS A C 1
ATOM 866 O O . HIS A 1 107 ? 5.737 -13.482 0.665 1.00 95.25 107 HIS A O 1
ATOM 872 N N . ASN A 1 108 ? 7.791 -14.309 1.056 1.00 94.62 108 ASN A N 1
ATOM 873 C CA . ASN A 1 108 ? 7.998 -13.595 2.313 1.00 94.62 108 ASN A CA 1
ATOM 874 C C . ASN A 1 108 ? 8.940 -12.417 2.073 1.00 94.62 108 ASN A C 1
ATOM 876 O O . ASN A 1 108 ? 10.103 -12.616 1.727 1.00 94.62 108 ASN A O 1
ATOM 880 N N . PHE A 1 109 ? 8.443 -11.203 2.291 1.00 90.06 109 PHE A N 1
ATOM 881 C CA . PHE A 1 109 ? 9.211 -9.973 2.122 1.00 90.06 109 PHE A CA 1
ATOM 882 C C . PHE A 1 109 ? 9.499 -9.321 3.472 1.00 90.06 109 PHE A C 1
ATOM 884 O O . PHE A 1 109 ? 8.701 -9.434 4.405 1.00 90.06 109 PHE A O 1
ATOM 891 N N . LYS A 1 110 ? 10.633 -8.622 3.577 1.00 91.19 110 LYS A N 1
ATOM 892 C CA . LYS A 1 110 ? 10.972 -7.825 4.760 1.00 91.19 110 LYS A CA 1
ATOM 893 C C . LYS A 1 110 ? 11.001 -6.368 4.352 1.00 91.19 110 LYS A C 1
ATOM 895 O O . LYS A 1 110 ? 11.950 -5.920 3.724 1.00 91.19 110 LYS A O 1
ATOM 900 N N . ILE A 1 111 ? 9.968 -5.639 4.749 1.00 91.19 111 ILE A N 1
ATOM 901 C CA . ILE A 1 111 ? 9.858 -4.225 4.419 1.00 91.19 111 ILE A CA 1
ATOM 902 C C . ILE A 1 111 ? 10.423 -3.399 5.568 1.00 91.19 111 ILE A C 1
ATOM 904 O O . ILE A 1 111 ? 10.070 -3.610 6.729 1.00 91.19 111 ILE A O 1
ATOM 908 N N . GLY A 1 112 ? 11.320 -2.476 5.252 1.00 88.38 112 GLY A N 1
ATOM 909 C CA . GLY A 1 112 ? 11.952 -1.617 6.241 1.00 88.38 112 GLY A CA 1
ATOM 910 C C . GLY A 1 112 ? 12.658 -0.436 5.601 1.00 88.38 112 GLY A C 1
ATOM 911 O O . GLY A 1 112 ? 12.653 -0.279 4.384 1.00 88.38 112 GLY A O 1
ATOM 912 N N . VAL A 1 113 ? 13.276 0.386 6.442 1.00 87.25 113 VAL A N 1
ATOM 913 C CA . VAL A 1 113 ? 14.015 1.573 6.009 1.00 87.25 113 VAL A CA 1
ATOM 914 C C . VAL A 1 113 ? 15.495 1.251 5.944 1.00 87.25 113 VAL A C 1
ATOM 916 O O . VAL A 1 113 ? 16.083 0.755 6.913 1.00 87.25 113 VAL A O 1
ATOM 919 N N . GLU A 1 114 ? 16.126 1.558 4.817 1.00 82.50 114 GLU A N 1
ATOM 920 C CA . GLU A 1 114 ? 17.579 1.538 4.748 1.00 82.50 114 GLU A CA 1
ATOM 921 C C . GLU A 1 114 ? 18.148 2.723 5.535 1.00 82.50 114 GLU A C 1
ATOM 923 O O . GLU A 1 114 ? 17.881 3.885 5.242 1.00 82.50 114 GLU A O 1
ATOM 928 N N . LYS A 1 115 ? 18.988 2.425 6.531 1.00 73.50 115 LYS A N 1
ATOM 929 C CA . LYS A 1 115 ? 19.504 3.419 7.487 1.00 73.50 115 LYS A CA 1
ATOM 930 C C . LYS A 1 115 ? 20.261 4.589 6.848 1.00 73.50 115 LYS A C 1
ATOM 932 O O . LYS A 1 115 ? 20.336 5.647 7.461 1.00 73.50 115 LYS A O 1
ATOM 937 N N . THR A 1 116 ? 20.842 4.392 5.666 1.00 73.38 116 THR A N 1
ATOM 938 C CA . THR A 1 116 ? 21.675 5.403 4.999 1.00 73.38 116 THR A CA 1
ATOM 939 C C . THR A 1 116 ? 20.859 6.309 4.080 1.00 73.38 116 THR A C 1
ATOM 941 O O . THR A 1 116 ? 21.009 7.523 4.145 1.00 73.38 116 THR A O 1
ATOM 944 N N . SER A 1 117 ? 20.000 5.737 3.232 1.00 68.94 117 SER A N 1
ATOM 945 C CA . SER A 1 117 ? 19.189 6.490 2.264 1.00 68.94 117 SER A CA 1
ATOM 946 C C . SER A 1 117 ? 17.875 7.009 2.851 1.00 68.94 117 SER A C 1
ATOM 948 O O . SER A 1 117 ? 17.282 7.915 2.278 1.00 68.94 117 SER A O 1
ATOM 950 N N . LYS A 1 118 ? 17.425 6.449 3.986 1.00 70.50 118 LYS A N 1
ATOM 951 C CA . LYS A 1 118 ? 16.072 6.618 4.545 1.00 70.50 118 LYS A CA 1
ATOM 952 C C . LYS A 1 118 ? 14.940 6.162 3.613 1.00 70.50 118 LYS A C 1
ATOM 954 O O . LYS A 1 118 ? 13.771 6.415 3.892 1.00 70.50 118 LYS A O 1
ATOM 959 N N . GLU A 1 119 ? 15.268 5.449 2.543 1.00 73.75 119 GLU A N 1
ATOM 960 C CA . GLU A 1 119 ? 14.285 4.904 1.613 1.00 73.75 119 GLU A CA 1
ATOM 961 C C . GLU A 1 119 ? 13.707 3.590 2.146 1.00 73.75 119 GLU A C 1
ATOM 963 O O . GLU A 1 119 ? 14.383 2.810 2.831 1.00 73.75 119 GLU A O 1
ATOM 968 N N . ILE A 1 120 ? 12.450 3.320 1.793 1.00 78.44 120 ILE A N 1
ATOM 969 C CA . ILE A 1 120 ? 11.847 2.004 2.002 1.00 78.44 120 ILE A CA 1
ATOM 970 C C . ILE A 1 120 ? 12.557 0.989 1.089 1.00 78.44 120 ILE A C 1
ATOM 972 O O . ILE A 1 120 ? 12.923 1.305 -0.042 1.00 78.44 120 ILE A O 1
ATOM 976 N N . LYS A 1 121 ? 12.745 -0.245 1.568 1.00 78.06 121 LYS A N 1
ATOM 977 C CA . LYS A 1 121 ? 13.182 -1.421 0.795 1.00 78.06 121 LYS A CA 1
ATOM 978 C C . LYS A 1 121 ? 12.339 -2.644 1.167 1.00 78.06 121 LYS A C 1
ATOM 980 O O . LYS A 1 121 ? 11.765 -2.671 2.254 1.00 78.06 121 LYS A O 1
ATOM 985 N N . LYS A 1 122 ? 12.248 -3.620 0.257 1.00 77.88 122 LYS A N 1
ATOM 986 C CA . LYS A 1 122 ? 11.413 -4.834 0.331 1.00 77.88 122 LYS A CA 1
ATOM 987 C C . LYS A 1 122 ? 12.258 -6.094 0.154 1.00 77.88 122 LYS A C 1
ATOM 989 O O . LYS A 1 122 ? 13.177 -6.031 -0.693 1.00 77.88 122 LYS A O 1
#

Secondary structure (DSSP, 8-state):
----------PPP----SSGGGHHHHHHHHHHTTSS-SSSEEEEEESSS---PPPTT--GGGTT-HHHHHHH--TTTSHHHHHHTTSEEEEEEE--TT--SS-SS------EE-TTT--EE-

Foldseek 3Di:
DDDDDPDDDDDDDDDDDDAQLVVVVVVVVCCVVVVAPQAADEAEAEDLAPLCDFQPPDQLVCLVVVVSLSVRDHRSNNVLSCVSSRSHVHYHYHHDPPRVPDDDDDDDDDWDADPPSSGIDD

Organism: Nephila pilipes (NCBI:txid299642)

Solvent-accessible surface area (backbone atoms only — not comparable to full-atom values): 7819 Å² total; per-residue (Å²): 134,85,80,80,80,76,78,79,80,83,78,82,89,85,84,88,70,91,54,67,42,59,49,54,60,56,49,52,50,32,33,78,68,65,76,41,67,71,50,68,29,79,44,79,44,78,38,74,62,84,30,65,40,71,49,87,84,48,60,61,94,45,62,84,39,63,72,60,46,66,73,64,51,44,64,50,22,42,50,40,59,43,38,67,68,36,32,28,77,43,78,46,77,50,59,53,94,84,46,73,92,62,81,92,77,91,81,90,76,64,68,48,67,41,89,85,79,47,30,58,47,104

Mean predicted aligned error: 5.82 Å

InterPro domains:
  IPR024131 Peptide arginase FlmR/OhkR-like [PF12640] (14-117)
  IPR024131 Peptide arginase FlmR/OhkR-like [PTHR13225] (3-120)

Nearest PDB structures (foldseek):
  8brp-assembly1_B  TM=7.444E-01  e=2.004E-04  Kamptonema
  8brp-assembly2_C  TM=7.554E-01  e=4.109E-04  Kamptonema

pLDDT: mean 90.75, std 11.65, range [41.19, 98.38]

Sequence (122 aa):
MESSSKKKKISIPVIIVEDHNEVLYHIYRAIGSKKISFENGLMIHFDSHPDLVVPKHLDADRIFEKDYVLNCLSIENWIIPAVYAGHFNTVVWMKPVWASQLDDGLHNFKIGVEKTSKEIKK

Radius of gyration: 17.33 Å; Cα contacts (8 Å, |Δi|>4): 157; chains: 1; bounding box: 68×33×38 Å